Protein AF-A0A8D0D7H8-F1 (afdb_monomer)

Secondary structure (DSSP, 8-state):
--HHHHHHHIIIIIHHHHHHHS-SS--B-----GGGG-TT----B----TT-GGG-HHHHHHHHHHHHHHHHHHHHHHHHHHHHT-

Structure (mmCIF, N/CA/C/O backbone):
data_AF-A0A8D0D7H8-F1
#
_entry.id   AF-A0A8D0D7H8-F1
#
loop_
_atom_site.group_PDB
_atom_site.id
_atom_site.type_symbol
_atom_site.label_atom_id
_atom_site.label_alt_id
_atom_site.label_comp_id
_atom_site.label_asym_id
_atom_site.label_entity_id
_atom_site.label_seq_id
_atom_site.pdbx_PDB_ins_code
_atom_site.Cartn_x
_atom_site.Cartn_y
_atom_site.Cartn_z
_atom_site.occupancy
_atom_site.B_iso_or_equiv
_atom_site.auth_seq_id
_atom_site.auth_comp_id
_atom_site.auth_asym_id
_atom_site.auth_atom_id
_atom_site.pdbx_PDB_model_num
ATOM 1 N N . MET A 1 1 ? 11.329 -0.118 8.387 1.00 86.06 1 MET A N 1
ATOM 2 C CA . MET A 1 1 ? 10.346 -1.184 8.125 1.00 86.06 1 MET A CA 1
ATOM 3 C C . MET A 1 1 ? 11.040 -2.321 7.401 1.00 86.06 1 MET A C 1
ATOM 5 O O . MET A 1 1 ? 11.715 -2.044 6.411 1.00 86.06 1 MET A O 1
ATOM 9 N N . ASP A 1 2 ? 10.915 -3.549 7.901 1.00 90.06 2 ASP A N 1
ATOM 10 C CA . ASP A 1 2 ? 11.443 -4.760 7.256 1.00 90.06 2 ASP A CA 1
ATOM 11 C C . ASP A 1 2 ? 10.356 -5.533 6.478 1.00 90.06 2 ASP A C 1
ATOM 13 O O . ASP A 1 2 ? 9.191 -5.134 6.444 1.00 90.06 2 ASP A O 1
ATOM 17 N N . GLN A 1 3 ? 10.740 -6.644 5.842 1.00 87.38 3 GLN A N 1
ATOM 18 C CA . GLN A 1 3 ? 9.818 -7.485 5.067 1.00 87.38 3 GLN A CA 1
ATOM 19 C C . GLN A 1 3 ? 8.696 -8.111 5.912 1.00 87.38 3 GLN A C 1
ATOM 21 O O . GLN A 1 3 ? 7.611 -8.351 5.395 1.00 87.38 3 GLN A O 1
ATOM 26 N N . PHE A 1 4 ? 8.929 -8.398 7.196 1.00 89.75 4 PHE A N 1
ATOM 27 C CA . PHE A 1 4 ? 7.934 -9.047 8.052 1.00 89.75 4 PHE A CA 1
ATOM 28 C C . PHE A 1 4 ? 6.866 -8.049 8.481 1.00 89.75 4 PHE A C 1
ATOM 30 O O . PHE A 1 4 ? 5.680 -8.359 8.443 1.00 89.75 4 PHE A O 1
ATOM 37 N N . GLN A 1 5 ? 7.286 -6.833 8.828 1.00 91.69 5 GLN A N 1
ATOM 38 C CA . GLN A 1 5 ? 6.383 -5.719 9.0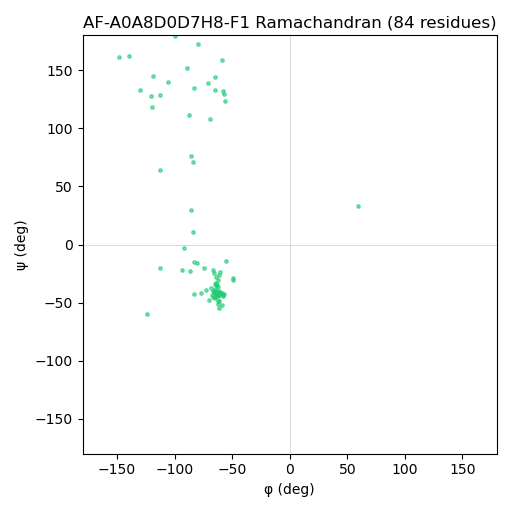98 1.00 91.69 5 GLN A CA 1
ATOM 39 C C . GLN A 1 5 ? 5.560 -5.358 7.861 1.00 91.69 5 GLN A C 1
ATOM 41 O O . GLN A 1 5 ? 4.367 -5.100 7.977 1.00 91.69 5 GLN A O 1
ATOM 46 N N . TYR A 1 6 ? 6.182 -5.389 6.682 1.00 90.81 6 TYR A N 1
ATOM 47 C CA . TYR A 1 6 ? 5.495 -5.149 5.421 1.00 90.81 6 TYR A CA 1
ATOM 48 C C . TYR A 1 6 ? 4.406 -6.199 5.141 1.00 90.81 6 TYR A C 1
ATOM 50 O O . TYR A 1 6 ? 3.252 -5.838 4.925 1.00 90.81 6 TYR A O 1
ATOM 58 N N . ILE A 1 7 ? 4.737 -7.494 5.235 1.00 90.00 7 ILE A N 1
ATOM 59 C CA . ILE A 1 7 ? 3.759 -8.587 5.073 1.00 90.00 7 ILE A CA 1
ATOM 60 C C . ILE A 1 7 ? 2.613 -8.446 6.075 1.00 90.00 7 ILE A C 1
ATOM 62 O O . ILE A 1 7 ? 1.457 -8.589 5.697 1.00 90.00 7 ILE A O 1
ATOM 66 N N . LYS A 1 8 ? 2.920 -8.110 7.332 1.00 92.88 8 LYS A N 1
ATOM 67 C CA . LYS A 1 8 ? 1.903 -7.911 8.365 1.00 92.88 8 LYS A CA 1
ATOM 68 C C . LYS A 1 8 ? 0.904 -6.813 7.984 1.00 92.88 8 LYS A C 1
ATOM 70 O O . LYS A 1 8 ? -0.289 -6.996 8.167 1.00 92.88 8 LYS A O 1
ATOM 75 N N . ILE A 1 9 ? 1.371 -5.699 7.418 1.00 93.62 9 ILE A N 1
ATOM 76 C CA . ILE A 1 9 ? 0.486 -4.626 6.931 1.00 93.62 9 ILE A CA 1
ATOM 77 C C . ILE A 1 9 ? -0.372 -5.113 5.760 1.00 93.62 9 ILE A C 1
ATOM 79 O O . ILE A 1 9 ? -1.557 -4.786 5.697 1.00 93.62 9 ILE A O 1
ATOM 83 N N . LEU A 1 10 ? 0.199 -5.907 4.849 1.00 91.81 10 LEU A N 1
ATOM 84 C CA . LEU A 1 10 ? -0.573 -6.488 3.754 1.00 91.81 10 LEU A CA 1
ATOM 85 C C . LEU A 1 10 ? -1.694 -7.399 4.271 1.00 91.81 10 LEU A C 1
ATOM 87 O O . LEU A 1 10 ? -2.836 -7.247 3.853 1.00 91.81 10 LEU A O 1
ATOM 91 N N . GLU A 1 11 ? -1.374 -8.304 5.195 1.00 91.75 11 GLU A N 1
ATOM 92 C CA . GLU A 1 11 ? -2.303 -9.307 5.728 1.00 91.75 11 GLU A CA 1
ATOM 93 C C . GLU A 1 11 ? -3.358 -8.714 6.674 1.00 91.75 11 GLU A C 1
ATOM 95 O O . GLU A 1 11 ? -4.513 -9.124 6.625 1.00 91.75 11 GLU A O 1
ATOM 100 N N . GLU A 1 12 ? -2.984 -7.758 7.530 1.00 95.00 12 GLU A N 1
ATOM 101 C CA . GLU A 1 12 ? -3.877 -7.233 8.573 1.00 95.00 12 GLU A CA 1
ATOM 102 C C . GLU A 1 12 ? -4.657 -5.983 8.154 1.00 95.00 12 GLU A C 1
ATOM 104 O O . GLU A 1 12 ? -5.674 -5.677 8.772 1.00 95.00 12 GLU A O 1
ATOM 109 N N . VAL A 1 13 ? -4.188 -5.238 7.145 1.00 94.50 13 VAL A N 1
ATOM 110 C CA . VAL A 1 13 ? -4.787 -3.946 6.768 1.00 94.50 13 VAL A CA 1
ATOM 111 C C . VAL A 1 13 ? -5.204 -3.927 5.307 1.00 94.50 13 VAL A C 1
ATOM 113 O O . VAL A 1 13 ? -6.377 -3.732 5.006 1.00 94.50 13 VAL A O 1
ATOM 116 N N . MET A 1 14 ? -4.254 -4.119 4.391 1.00 93.06 14 MET A N 1
ATOM 117 C CA . MET A 1 14 ? -4.507 -3.882 2.969 1.00 93.06 14 MET A CA 1
ATOM 118 C C . MET A 1 14 ? -5.459 -4.921 2.366 1.00 93.06 14 MET A C 1
ATOM 120 O O . MET A 1 14 ? -6.411 -4.535 1.695 1.00 93.06 14 MET A O 1
ATOM 124 N N . LEU A 1 15 ? -5.231 -6.218 2.605 1.00 92.06 15 LEU A N 1
ATOM 125 C CA . LEU A 1 15 ? -6.052 -7.286 2.026 1.00 92.06 15 LEU A CA 1
ATOM 126 C C . LEU A 1 15 ? -7.492 -7.289 2.562 1.00 92.06 15 LEU A C 1
ATOM 128 O O . LEU A 1 15 ? -8.397 -7.352 1.731 1.00 92.06 15 LEU A O 1
ATOM 132 N N . PRO A 1 16 ? -7.741 -7.154 3.883 1.00 94.56 16 PRO A N 1
ATOM 133 C CA . PRO A 1 16 ? -9.104 -7.016 4.397 1.00 94.56 16 PRO A CA 1
ATOM 134 C C . PRO A 1 16 ? -9.835 -5.810 3.801 1.00 94.56 16 PRO A C 1
ATOM 136 O O . PRO A 1 16 ? -10.976 -5.935 3.369 1.00 94.56 16 PRO A O 1
ATOM 139 N N . TYR A 1 17 ? -9.157 -4.661 3.696 1.00 94.88 17 TYR A N 1
ATOM 140 C CA . TYR A 1 17 ? -9.730 -3.476 3.057 1.00 94.88 17 TYR A CA 1
ATOM 141 C C . TYR A 1 17 ? -10.053 -3.725 1.579 1.00 94.88 17 TYR A C 1
ATOM 143 O O . TYR A 1 17 ? -11.117 -3.344 1.101 1.00 94.88 17 TYR A O 1
ATOM 151 N N . ALA A 1 18 ? -9.153 -4.382 0.842 1.00 92.94 18 ALA A N 1
ATOM 152 C CA . ALA A 1 18 ? -9.380 -4.694 -0.562 1.00 92.94 18 ALA A CA 1
ATOM 153 C C . ALA A 1 18 ? -10.560 -5.657 -0.766 1.00 92.94 18 ALA A C 1
ATOM 155 O O . ALA A 1 18 ? -11.285 -5.532 -1.747 1.00 92.94 18 ALA A O 1
ATOM 156 N N . GLU A 1 19 ? -10.766 -6.602 0.149 1.00 92.75 19 GLU A N 1
ATOM 157 C CA . GLU A 1 19 ? -11.907 -7.518 0.108 1.00 92.75 19 GLU A CA 1
ATOM 158 C C . GLU A 1 19 ? -13.241 -6.805 0.376 1.00 92.75 19 GLU A C 1
ATOM 160 O O . GLU A 1 19 ? -14.245 -7.134 -0.256 1.00 92.75 19 GLU A O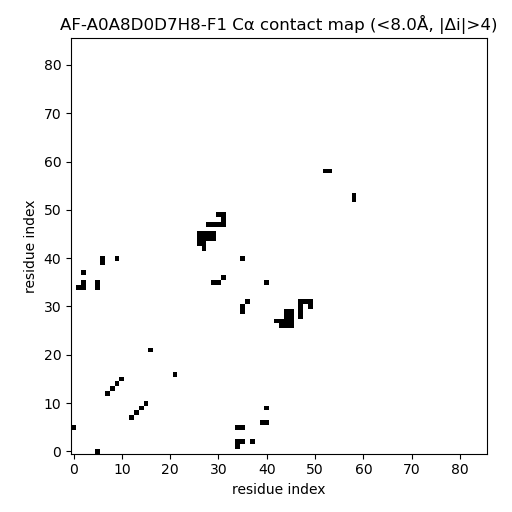 1
ATOM 165 N N . GLU A 1 20 ? -13.250 -5.822 1.279 1.00 96.44 20 GLU A N 1
ATOM 166 C CA . GLU A 1 20 ? -14.462 -5.105 1.688 1.00 96.44 20 GLU A CA 1
ATOM 167 C C . GLU A 1 20 ? -14.839 -3.958 0.734 1.00 96.44 20 GLU A C 1
ATOM 169 O O . GLU A 1 20 ? -16.009 -3.802 0.384 1.00 96.44 20 GLU A O 1
ATOM 174 N N . GLU A 1 21 ? -13.858 -3.173 0.282 1.00 97.00 21 GLU A N 1
ATOM 175 C CA . GLU A 1 21 ? -14.097 -1.859 -0.333 1.00 97.00 21 GLU A CA 1
ATOM 176 C C . GLU A 1 21 ? -13.758 -1.795 -1.827 1.00 97.00 21 GLU A C 1
ATOM 178 O O . GLU A 1 21 ? -14.227 -0.902 -2.542 1.00 97.00 21 GLU A O 1
ATOM 183 N N . MET A 1 22 ? -12.935 -2.718 -2.339 1.00 94.88 22 MET A N 1
ATOM 184 C CA . MET A 1 22 ? -12.487 -2.647 -3.731 1.00 94.88 22 MET A CA 1
ATOM 185 C C . MET A 1 22 ? -13.435 -3.388 -4.686 1.00 94.88 22 MET A C 1
ATOM 187 O O . MET A 1 22 ? -14.076 -4.376 -4.326 1.00 94.88 22 MET A O 1
ATOM 191 N N . PRO A 1 23 ? -13.515 -2.959 -5.960 1.00 94.50 23 PRO A N 1
ATOM 192 C CA . PRO A 1 23 ? -14.243 -3.701 -6.981 1.00 94.50 23 PRO A CA 1
ATOM 193 C C . PRO A 1 23 ? -13.688 -5.118 -7.160 1.00 94.50 23 PRO A C 1
ATOM 195 O O . PRO A 1 23 ? -12.506 -5.364 -6.937 1.00 94.50 23 PRO A O 1
ATOM 198 N N . LEU A 1 24 ? -14.503 -6.019 -7.723 1.00 88.81 24 LEU A N 1
ATOM 199 C CA . LEU A 1 24 ? -14.117 -7.410 -8.022 1.00 88.81 24 LEU A CA 1
ATOM 200 C C . LEU A 1 24 ? -12.780 -7.543 -8.778 1.00 88.81 24 LEU A C 1
ATOM 202 O O . LEU A 1 24 ? -12.101 -8.561 -8.672 1.00 88.81 24 LEU A O 1
ATOM 206 N N . LYS A 1 25 ? -12.423 -6.535 -9.579 1.00 90.31 25 LYS A N 1
ATOM 207 C CA . LYS A 1 25 ? -11.126 -6.439 -10.246 1.00 90.31 25 LYS A CA 1
ATOM 208 C C . LYS A 1 25 ? -10.414 -5.181 -9.783 1.00 90.31 25 LYS A C 1
ATOM 210 O O . LYS A 1 25 ? -10.872 -4.074 -10.059 1.00 90.31 25 LYS A O 1
ATOM 215 N N . TRP A 1 26 ? -9.266 -5.379 -9.159 1.00 91.50 26 TRP A N 1
ATOM 216 C CA . TRP A 1 26 ? -8.345 -4.334 -8.744 1.00 91.50 26 TRP A CA 1
ATOM 217 C C . TRP A 1 26 ? -6.910 -4.802 -9.009 1.00 91.50 26 TRP A C 1
ATOM 219 O O . TRP A 1 26 ? -6.670 -5.985 -9.247 1.00 91.50 26 TRP A O 1
ATOM 229 N N . VAL A 1 27 ? -5.968 -3.861 -9.030 1.00 90.75 27 VAL A N 1
ATOM 230 C CA . VAL A 1 27 ? -4.538 -4.138 -9.213 1.00 90.75 27 VAL A CA 1
ATOM 231 C C . VAL A 1 27 ? -3.787 -3.419 -8.109 1.00 90.75 27 VAL A C 1
ATOM 233 O O . VAL A 1 27 ? -4.058 -2.244 -7.854 1.00 90.75 27 VAL A O 1
ATOM 236 N N . PHE A 1 28 ? -2.852 -4.109 -7.455 1.00 91.25 28 PHE A N 1
ATOM 237 C CA . PHE A 1 28 ? -2.030 -3.478 -6.436 1.00 91.25 28 PHE A CA 1
ATOM 238 C C . PHE A 1 28 ? -0.853 -2.735 -7.065 1.00 91.25 28 PHE A C 1
ATOM 240 O O . PHE A 1 28 ? -0.158 -3.276 -7.921 1.00 91.25 28 PHE A O 1
ATOM 247 N N . GLN A 1 29 ? -0.593 -1.511 -6.619 1.00 91.75 29 GLN A N 1
ATOM 248 C CA . GLN A 1 29 ? 0.570 -0.735 -7.034 1.00 91.75 29 GLN A CA 1
ATOM 249 C C . GLN A 1 29 ? 1.511 -0.553 -5.840 1.00 91.75 29 GLN A C 1
ATOM 251 O O . GLN A 1 29 ? 1.095 -0.104 -4.774 1.00 91.75 29 GLN A O 1
ATOM 256 N N . GLN A 1 30 ? 2.784 -0.882 -6.039 1.00 89.38 30 GLN A N 1
ATOM 257 C CA . GLN A 1 30 ? 3.872 -0.694 -5.079 1.00 89.38 30 GLN A CA 1
ATOM 258 C C . GLN A 1 30 ? 5.172 -0.424 -5.847 1.00 89.38 30 GLN A C 1
ATOM 260 O O . GLN A 1 30 ? 5.265 -0.750 -7.030 1.00 89.38 30 GLN A O 1
ATOM 265 N N . ASP A 1 31 ? 6.177 0.145 -5.186 1.00 87.88 31 ASP A N 1
ATOM 266 C CA . ASP A 1 31 ? 7.503 0.296 -5.783 1.00 87.88 31 ASP A CA 1
ATOM 267 C C . ASP A 1 31 ? 8.318 -1.013 -5.727 1.00 87.88 31 ASP A C 1
ATOM 269 O O . ASP A 1 31 ? 7.946 -2.002 -5.085 1.00 87.88 31 ASP A O 1
ATOM 273 N N . ASN A 1 32 ? 9.477 -0.999 -6.385 1.00 86.25 32 ASN A N 1
ATOM 274 C CA . ASN A 1 32 ? 10.384 -2.145 -6.461 1.00 86.25 32 ASN A CA 1
ATOM 275 C C . ASN A 1 32 ? 11.353 -2.241 -5.267 1.00 86.25 32 ASN A C 1
ATOM 277 O O . ASN A 1 32 ? 12.475 -2.728 -5.438 1.00 86.25 32 ASN A O 1
ATOM 281 N N . ASP A 1 33 ? 10.986 -1.763 -4.070 1.00 86.19 33 ASP A N 1
ATOM 282 C CA . ASP A 1 33 ? 11.832 -1.964 -2.890 1.00 86.19 33 ASP A CA 1
ATOM 283 C C . ASP A 1 33 ? 12.061 -3.480 -2.663 1.00 86.19 33 ASP A C 1
ATOM 285 O O . ASP A 1 33 ? 11.101 -4.262 -2.677 1.00 86.19 33 ASP A O 1
ATOM 289 N N . PRO A 1 34 ? 13.313 -3.937 -2.435 1.00 84.81 34 PRO A N 1
ATOM 290 C CA . PRO A 1 34 ? 13.627 -5.352 -2.244 1.00 84.81 34 PRO A CA 1
ATOM 291 C C . PRO A 1 34 ? 12.736 -6.076 -1.228 1.00 84.81 34 PRO A C 1
ATOM 293 O O . PRO A 1 34 ? 12.466 -7.267 -1.402 1.00 84.81 34 PRO A O 1
ATOM 296 N N . LYS A 1 35 ? 12.234 -5.386 -0.192 1.00 85.12 35 LYS A N 1
ATOM 297 C CA . LYS A 1 35 ? 11.372 -6.011 0.828 1.00 85.12 35 LYS A CA 1
ATOM 298 C C . LYS A 1 35 ? 10.008 -6.460 0.278 1.00 85.12 35 LYS A C 1
ATOM 300 O O . LYS A 1 35 ? 9.397 -7.356 0.859 1.00 85.12 35 LYS A O 1
ATOM 305 N N . HIS A 1 36 ? 9.559 -5.889 -0.842 1.00 81.75 36 HIS A N 1
ATOM 306 C CA . HIS A 1 36 ? 8.283 -6.210 -1.490 1.00 81.75 36 HIS A CA 1
ATOM 307 C C . HIS A 1 36 ? 8.349 -7.488 -2.340 1.00 81.75 36 HIS A C 1
ATOM 309 O O . HIS A 1 36 ? 7.324 -8.088 -2.644 1.00 81.75 36 HIS A O 1
ATOM 315 N N . THR A 1 37 ? 9.553 -7.972 -2.663 1.00 70.00 37 THR A N 1
ATOM 316 C CA . THR A 1 37 ? 9.769 -9.192 -3.470 1.00 70.00 37 THR A CA 1
ATOM 317 C C . THR A 1 37 ? 9.711 -10.495 -2.659 1.00 70.00 37 THR A C 1
ATOM 319 O O . THR A 1 37 ? 10.061 -11.576 -3.142 1.00 70.00 37 THR A O 1
ATOM 322 N N . SER A 1 38 ? 9.270 -10.419 -1.400 1.00 67.75 38 SER A N 1
ATOM 323 C CA . SER A 1 38 ? 9.095 -11.586 -0.539 1.00 67.75 38 SER A CA 1
ATOM 324 C C . SER A 1 38 ? 8.139 -12.600 -1.175 1.00 67.75 38 SER A C 1
ATOM 326 O O . SER A 1 38 ? 6.999 -12.282 -1.500 1.00 67.75 38 SER A O 1
ATOM 328 N N . LYS A 1 39 ? 8.553 -13.873 -1.239 1.00 61.16 39 LYS A N 1
ATOM 329 C CA . LYS A 1 39 ? 7.729 -14.999 -1.733 1.00 61.16 39 LYS A CA 1
ATOM 330 C C . LYS A 1 39 ? 6.377 -15.163 -1.017 1.00 61.16 39 LYS A C 1
ATOM 332 O O . LYS A 1 39 ? 5.547 -15.943 -1.484 1.00 61.16 39 LYS A O 1
ATOM 337 N N . ARG A 1 40 ? 6.183 -14.510 0.136 1.00 61.06 40 ARG A N 1
ATOM 338 C CA . ARG A 1 40 ? 4.933 -14.532 0.911 1.00 61.06 40 ARG A CA 1
ATOM 339 C C . ARG A 1 40 ? 3.920 -13.479 0.459 1.00 61.06 40 ARG A C 1
ATOM 341 O O . ARG A 1 40 ? 2.735 -13.697 0.661 1.00 61.06 40 ARG A O 1
ATOM 348 N N . ALA A 1 41 ? 4.352 -12.403 -0.195 1.00 61.75 41 ALA A N 1
ATOM 349 C CA . ALA A 1 41 ? 3.467 -11.381 -0.743 1.00 61.75 41 ALA A CA 1
ATOM 350 C C . ALA A 1 41 ? 2.967 -11.812 -2.136 1.00 61.75 41 ALA A C 1
ATOM 352 O O . ALA A 1 41 ? 3.418 -11.311 -3.160 1.00 61.75 41 ALA A O 1
ATOM 353 N N . LYS A 1 42 ? 2.083 -12.816 -2.194 1.00 66.19 42 LYS A N 1
ATOM 354 C CA . LYS A 1 42 ? 1.447 -13.254 -3.449 1.00 66.19 42 LYS A CA 1
ATOM 355 C C . LYS A 1 42 ? 0.200 -12.414 -3.725 1.00 66.19 42 LYS A C 1
ATOM 357 O O . LYS A 1 42 ? -0.913 -12.875 -3.496 1.00 66.19 42 LYS A O 1
ATOM 362 N N . ILE A 1 43 ? 0.407 -11.187 -4.181 1.00 78.19 43 ILE A N 1
ATOM 363 C CA . ILE A 1 43 ? -0.647 -10.285 -4.654 1.00 78.19 43 ILE A CA 1
ATOM 364 C C . ILE A 1 43 ? -0.344 -9.972 -6.119 1.00 78.19 43 ILE A C 1
ATOM 366 O O . ILE A 1 43 ? 0.827 -9.881 -6.491 1.00 78.19 43 ILE A O 1
ATOM 370 N N . ASP A 1 44 ? -1.378 -9.822 -6.943 1.00 82.62 44 ASP A N 1
ATOM 371 C CA . ASP A 1 44 ? -1.204 -9.339 -8.311 1.00 82.62 44 ASP A CA 1
ATOM 372 C C . ASP A 1 44 ? -0.803 -7.859 -8.272 1.00 82.62 44 ASP A C 1
ATOM 374 O O . ASP A 1 44 ? -1.588 -6.974 -7.916 1.00 82.62 44 ASP A O 1
ATOM 378 N N . VAL A 1 45 ? 0.462 -7.613 -8.603 1.00 87.38 45 VAL A N 1
ATOM 379 C CA . VAL A 1 45 ? 1.102 -6.299 -8.557 1.00 87.38 45 VAL A CA 1
ATOM 380 C C . VAL A 1 45 ? 1.276 -5.765 -9.977 1.00 87.38 45 VAL A C 1
ATOM 382 O O . VAL A 1 45 ? 1.625 -6.504 -10.896 1.00 87.38 45 VAL A O 1
ATOM 385 N N . MET A 1 46 ? 1.035 -4.470 -10.160 1.00 89.19 46 MET A N 1
ATOM 386 C CA . MET A 1 46 ? 1.331 -3.750 -11.394 1.00 89.19 46 MET A CA 1
ATOM 387 C C . MET A 1 46 ? 2.842 -3.715 -11.646 1.00 89.19 46 MET A C 1
ATOM 389 O O . MET A 1 46 ? 3.610 -3.351 -10.759 1.00 89.19 46 MET A O 1
ATOM 393 N N . GLU A 1 47 ? 3.263 -4.019 -12.875 1.00 86.50 47 GLU A N 1
ATOM 394 C CA . GLU A 1 47 ? 4.647 -3.807 -13.313 1.00 86.50 47 GLU A CA 1
ATOM 395 C C . GLU A 1 47 ? 5.046 -2.339 -13.119 1.00 86.50 47 GLU A C 1
ATOM 397 O O . GLU A 1 47 ? 4.392 -1.431 -13.642 1.00 86.50 47 GLU A O 1
ATOM 402 N N . TRP A 1 48 ? 6.123 -2.107 -12.369 1.00 85.69 48 TRP A N 1
ATOM 403 C CA . TRP A 1 48 ? 6.556 -0.768 -11.985 1.00 85.69 48 TRP A CA 1
ATOM 404 C C . TRP A 1 48 ? 7.975 -0.478 -12.487 1.00 85.69 48 TRP A C 1
ATOM 406 O O . TRP A 1 48 ? 8.887 -1.265 -12.220 1.00 85.69 48 TRP A O 1
ATOM 416 N N . PRO A 1 49 ? 8.225 0.639 -13.191 1.00 87.69 49 PRO A N 1
ATOM 417 C CA . PRO A 1 49 ? 9.582 1.038 -13.544 1.00 87.69 49 PRO A CA 1
ATOM 418 C C . PRO A 1 49 ? 10.362 1.510 -12.308 1.00 87.69 49 PRO A C 1
ATOM 420 O O . PRO A 1 49 ? 9.854 2.210 -11.431 1.00 87.69 49 PRO A O 1
ATOM 423 N N . ALA A 1 50 ? 11.636 1.119 -12.224 1.00 84.25 50 ALA A N 1
ATOM 424 C CA . ALA A 1 50 ? 12.505 1.574 -11.145 1.00 84.25 50 ALA A CA 1
ATOM 425 C C . ALA A 1 50 ? 12.728 3.094 -11.222 1.00 84.25 50 ALA A C 1
ATOM 427 O O . ALA A 1 50 ? 12.882 3.647 -12.306 1.00 84.25 50 ALA A O 1
ATOM 428 N N . GLN A 1 51 ? 12.819 3.744 -10.057 1.00 83.56 51 GLN A N 1
ATOM 429 C CA . GLN A 1 51 ? 13.100 5.182 -9.929 1.00 83.56 51 GLN A CA 1
ATOM 430 C C . GLN A 1 51 ? 12.077 6.105 -10.613 1.00 83.56 51 GLN A C 1
ATOM 432 O O . GLN A 1 51 ? 12.439 7.192 -11.056 1.00 83.56 51 GLN A O 1
ATOM 437 N N . SER A 1 52 ? 10.804 5.710 -10.647 1.00 88.56 52 SER A N 1
ATOM 438 C CA . SER A 1 52 ? 9.719 6.525 -11.211 1.00 88.56 52 SER A CA 1
ATOM 439 C C . SER A 1 52 ? 8.725 7.003 -10.145 1.00 88.56 52 SER A C 1
ATOM 441 O O . SER A 1 52 ? 7.567 6.583 -10.156 1.00 88.56 52 SER A O 1
ATOM 443 N N . PRO A 1 53 ? 9.146 7.838 -9.173 1.00 83.69 53 PRO A N 1
ATOM 444 C CA . PRO A 1 53 ? 8.226 8.384 -8.174 1.00 83.69 53 PRO A CA 1
ATOM 445 C C . PRO A 1 53 ? 7.166 9.297 -8.809 1.00 83.69 53 PRO A C 1
ATOM 447 O O . PRO A 1 53 ? 6.052 9.383 -8.311 1.00 83.69 53 PRO A O 1
ATOM 450 N N . ASP A 1 54 ? 7.484 9.926 -9.941 1.00 88.06 54 ASP A N 1
ATOM 451 C CA . ASP A 1 54 ? 6.599 10.793 -10.722 1.00 88.06 54 ASP A CA 1
ATOM 452 C C . ASP A 1 54 ? 5.350 10.079 -11.251 1.00 88.06 54 ASP A C 1
ATOM 454 O O . ASP A 1 54 ? 4.314 10.708 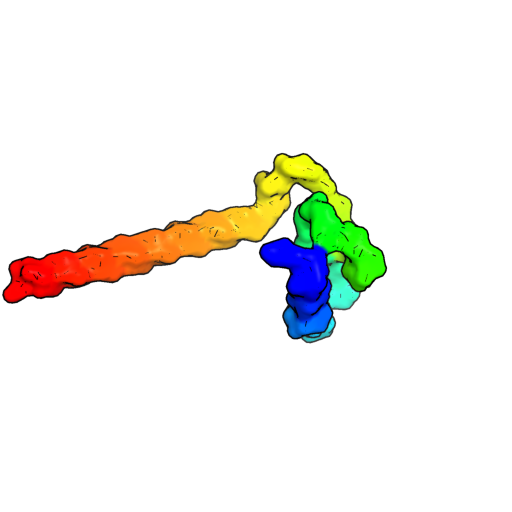-11.457 1.00 88.06 54 ASP A O 1
ATOM 458 N N . LEU A 1 55 ? 5.426 8.762 -11.436 1.00 86.50 55 LEU A N 1
ATOM 459 C CA . LEU A 1 55 ? 4.292 7.963 -11.881 1.00 86.50 55 LEU A CA 1
ATOM 460 C C . LEU A 1 55 ? 3.357 7.576 -10.731 1.00 86.50 55 LEU A C 1
ATOM 462 O O . LEU A 1 55 ? 2.251 7.105 -10.995 1.00 86.50 55 LEU A O 1
ATOM 466 N N . ASN A 1 56 ? 3.784 7.711 -9.470 1.00 89.56 56 ASN A N 1
ATOM 467 C CA . ASN A 1 56 ? 3.032 7.228 -8.317 1.00 89.56 56 ASN A CA 1
ATOM 468 C C . ASN A 1 56 ? 2.030 8.289 -7.825 1.00 89.56 56 ASN A C 1
ATOM 470 O O . ASN A 1 56 ? 2.448 9.290 -7.238 1.00 89.56 56 ASN A O 1
ATOM 474 N N . PRO A 1 57 ? 0.706 8.075 -7.974 1.00 90.00 57 PRO A N 1
ATOM 475 C CA . PRO A 1 57 ? -0.287 9.070 -7.574 1.00 90.00 57 PRO A CA 1
ATOM 476 C C . PRO A 1 57 ? -0.243 9.419 -6.079 1.00 90.00 57 PRO A C 1
ATOM 478 O O . PRO A 1 57 ? -0.664 10.513 -5.703 1.00 90.00 57 PRO A O 1
ATOM 481 N N . ILE A 1 58 ? 0.284 8.528 -5.224 1.00 93.06 58 ILE A N 1
ATOM 482 C CA . ILE A 1 58 ? 0.391 8.783 -3.780 1.00 93.06 58 ILE A CA 1
ATOM 483 C C . ILE A 1 58 ? 1.363 9.925 -3.456 1.00 93.06 58 ILE A C 1
ATOM 485 O O . ILE A 1 58 ? 1.211 10.575 -2.426 1.00 93.06 58 ILE A O 1
ATOM 489 N N . GLU A 1 59 ? 2.334 10.213 -4.328 1.00 91.88 59 GLU A N 1
ATOM 490 C CA . GLU A 1 59 ? 3.281 11.313 -4.114 1.00 91.88 59 GLU A CA 1
ATOM 491 C C . GLU A 1 59 ? 2.575 12.673 -4.134 1.00 91.88 59 GLU A C 1
ATOM 493 O O . GLU A 1 59 ? 2.919 13.559 -3.350 1.00 91.88 59 GLU A O 1
ATOM 498 N N . ASN A 1 60 ? 1.524 12.814 -4.951 1.00 93.44 60 ASN A N 1
ATOM 499 C CA . ASN A 1 60 ? 0.690 14.016 -4.959 1.00 93.44 60 ASN A CA 1
ATOM 500 C C . ASN A 1 60 ? -0.050 14.171 -3.625 1.00 93.44 60 ASN A C 1
ATOM 502 O O . ASN A 1 60 ? -0.004 15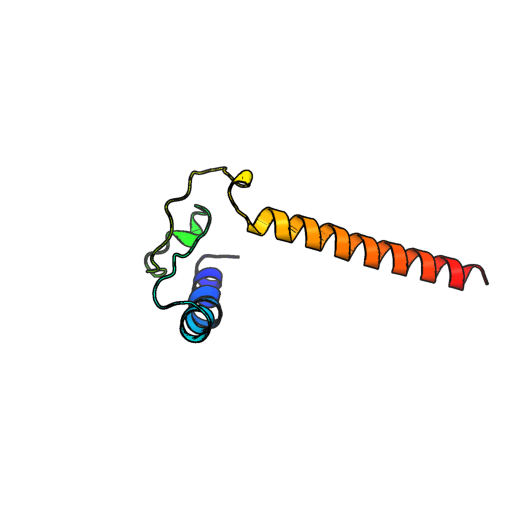.239 -3.018 1.00 93.44 60 ASN A O 1
ATOM 506 N N . LEU A 1 61 ? -0.641 13.081 -3.119 1.00 95.12 61 LEU A N 1
ATOM 507 C CA . LEU A 1 61 ? -1.322 13.074 -1.822 1.00 95.12 61 LEU A CA 1
ATOM 508 C C . LEU A 1 61 ? -0.363 13.429 -0.676 1.00 95.12 61 LEU A C 1
ATOM 510 O O . LEU A 1 61 ? -0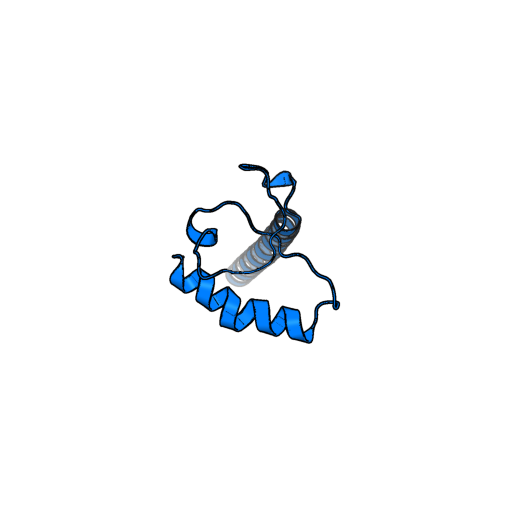.712 14.197 0.219 1.00 95.12 61 LEU A O 1
ATOM 514 N N . TRP A 1 62 ? 0.869 12.916 -0.707 1.00 94.81 62 TRP A N 1
ATOM 515 C CA . TRP A 1 62 ? 1.890 13.307 0.264 1.00 94.81 62 TRP A CA 1
ATOM 516 C C . TRP A 1 62 ? 2.277 14.782 0.153 1.00 94.81 62 TRP A C 1
ATOM 518 O O . TRP A 1 62 ? 2.593 15.395 1.174 1.00 94.81 62 TRP A O 1
ATOM 528 N N . GLY A 1 63 ? 2.258 15.357 -1.051 1.00 94.88 63 GLY A N 1
ATOM 529 C CA . GLY A 1 63 ? 2.408 16.795 -1.269 1.00 94.88 63 GLY A CA 1
ATOM 530 C C . GLY A 1 63 ? 1.331 17.597 -0.541 1.00 94.88 63 GLY A C 1
ATOM 531 O O . GLY A 1 63 ? 1.661 18.464 0.271 1.00 94.88 63 GLY A O 1
ATOM 532 N N . ASP A 1 64 ? 0.066 17.240 -0.749 1.00 96.19 64 ASP A N 1
ATOM 533 C CA . ASP A 1 64 ? -1.080 17.908 -0.122 1.00 96.19 64 ASP A CA 1
ATOM 534 C C . ASP A 1 64 ? -1.038 17.797 1.409 1.00 96.19 64 ASP A C 1
ATOM 536 O O . ASP A 1 64 ? -1.216 18.786 2.12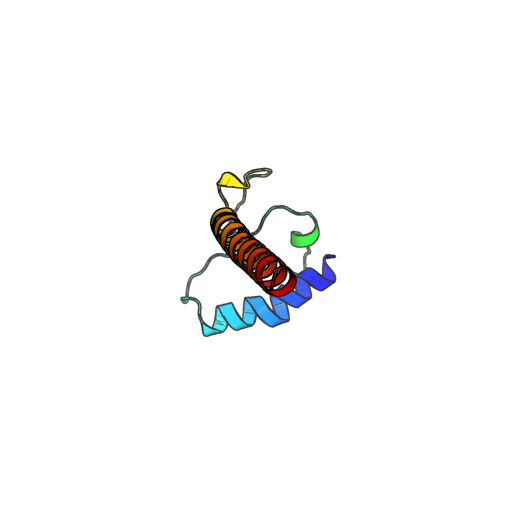4 1.00 96.19 64 ASP A O 1
ATOM 540 N N . ILE A 1 65 ? -0.714 16.609 1.934 1.00 96.44 65 ILE A N 1
ATOM 541 C CA . ILE A 1 65 ? -0.578 16.381 3.380 1.00 96.44 65 ILE A CA 1
ATOM 542 C C . ILE A 1 65 ? 0.546 17.242 3.967 1.00 96.44 65 ILE A C 1
ATOM 544 O O . ILE A 1 65 ? 0.372 17.828 5.036 1.00 96.44 65 ILE A O 1
ATOM 548 N N . LYS A 1 66 ? 1.697 17.353 3.289 1.00 95.38 66 LYS A N 1
ATOM 549 C CA . LYS A 1 66 ? 2.808 18.199 3.760 1.00 95.38 66 LYS A CA 1
ATOM 550 C C . LYS A 1 66 ? 2.391 19.664 3.850 1.00 95.38 66 LYS A C 1
ATOM 552 O O . LYS A 1 66 ? 2.731 20.315 4.838 1.00 95.38 66 LYS A O 1
ATOM 557 N N . ILE A 1 67 ? 1.644 20.161 2.863 1.00 95.50 67 ILE A N 1
ATOM 558 C CA . ILE A 1 67 ? 1.112 21.528 2.873 1.00 95.50 67 ILE A CA 1
ATOM 559 C C . ILE A 1 67 ? 0.179 21.705 4.072 1.00 95.50 67 ILE A C 1
ATOM 561 O O . ILE A 1 67 ? 0.451 22.555 4.919 1.00 95.50 67 ILE A O 1
ATOM 565 N N . ALA A 1 68 ? -0.829 20.844 4.222 1.00 95.25 68 ALA A N 1
ATOM 566 C CA . ALA A 1 68 ? -1.800 20.940 5.312 1.00 95.25 68 ALA A CA 1
ATOM 567 C C . ALA A 1 68 ? -1.141 20.890 6.705 1.00 95.25 68 ALA A C 1
ATOM 569 O O . ALA A 1 68 ? -1.444 21.700 7.581 1.00 95.25 68 ALA A O 1
ATOM 570 N N . VAL A 1 69 ? -0.186 19.976 6.912 1.00 94.38 69 VAL A N 1
ATOM 571 C CA . VAL A 1 69 ? 0.560 19.869 8.177 1.00 94.38 69 VAL A CA 1
ATOM 572 C C . VAL A 1 69 ? 1.407 21.119 8.432 1.00 94.38 69 VAL A C 1
ATOM 574 O O . VAL A 1 69 ? 1.496 21.584 9.573 1.00 94.38 69 VAL A O 1
ATOM 577 N N . SER A 1 70 ? 2.017 21.690 7.390 1.00 93.19 70 SER A N 1
ATOM 578 C CA . SER A 1 70 ? 2.800 22.922 7.517 1.00 93.19 70 SER A CA 1
ATOM 579 C C . SER A 1 70 ? 1.935 24.131 7.880 1.00 93.19 70 SER A C 1
ATOM 581 O O . SER A 1 70 ? 2.322 24.918 8.743 1.00 93.19 70 SER A O 1
ATOM 583 N N . GLU A 1 71 ? 0.738 24.249 7.302 1.00 92.75 71 GLU A N 1
ATOM 584 C CA . GLU A 1 71 ? -0.198 25.337 7.590 1.00 92.75 71 GLU A CA 1
ATOM 585 C C . GLU A 1 71 ? -0.693 25.284 9.036 1.00 92.75 71 GLU A C 1
ATOM 587 O O . GLU A 1 71 ? -0.644 26.296 9.736 1.00 92.75 71 GLU A O 1
ATOM 592 N N . VAL A 1 72 ? -1.081 24.097 9.519 1.00 90.81 72 VAL A N 1
ATOM 593 C CA . VAL A 1 72 ? -1.487 23.897 10.920 1.00 90.81 72 VAL A CA 1
ATOM 594 C C . VAL A 1 72 ? -0.343 24.243 11.875 1.00 90.81 72 VAL A C 1
ATOM 596 O O . VAL A 1 72 ? -0.560 24.917 12.882 1.00 90.81 72 VAL A O 1
ATOM 599 N N . SER A 1 73 ? 0.884 23.832 11.547 1.00 87.00 73 SER A N 1
ATOM 600 C CA . SER A 1 73 ? 2.063 24.121 12.375 1.00 87.00 73 SER A CA 1
ATOM 601 C C . SER A 1 73 ? 2.358 25.622 12.447 1.00 87.00 73 SER A C 1
ATOM 603 O O . SER A 1 73 ? 2.616 26.155 13.526 1.00 87.00 73 SER A O 1
ATOM 605 N N . ASN A 1 74 ? 2.277 26.318 11.310 1.00 85.94 74 ASN A N 1
ATOM 606 C CA . ASN A 1 7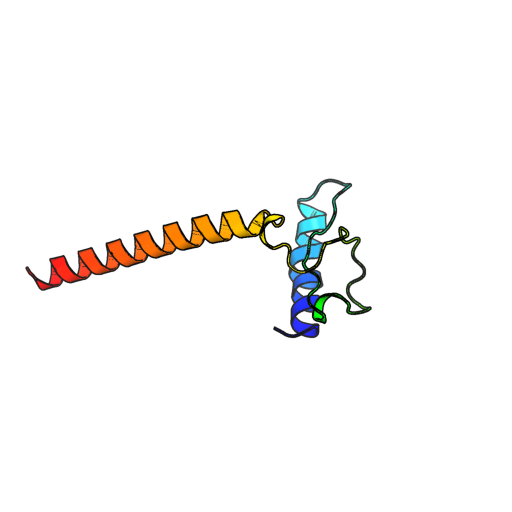4 ? 2.483 27.764 11.228 1.00 85.94 74 ASN A CA 1
ATOM 607 C C . ASN A 1 74 ? 1.390 28.540 11.969 1.00 85.94 74 ASN A C 1
ATOM 609 O O . ASN A 1 74 ? 1.690 29.511 12.665 1.00 85.94 74 ASN A O 1
ATOM 613 N N . PHE A 1 75 ? 0.136 28.099 11.854 1.00 87.38 75 PHE A N 1
ATOM 614 C CA . PHE A 1 75 ? -0.979 28.688 12.585 1.00 87.38 75 PHE A CA 1
ATOM 615 C C . PHE A 1 75 ? -0.795 28.533 14.099 1.00 87.38 75 PHE A C 1
ATOM 617 O O . PHE A 1 75 ? -0.868 29.525 14.820 1.00 87.38 75 PHE A O 1
ATOM 624 N N . GLN A 1 76 ? -0.463 27.327 14.573 1.00 82.69 76 GLN A N 1
ATOM 625 C CA . GLN A 1 76 ? -0.214 27.061 15.994 1.00 82.69 76 GLN A CA 1
ATOM 626 C C . GLN A 1 76 ? 0.975 27.866 16.542 1.00 82.69 76 GLN A C 1
ATOM 628 O O . GLN A 1 76 ? 0.963 28.320 17.683 1.00 82.69 76 GLN A O 1
ATOM 633 N N . PHE A 1 77 ? 2.016 28.064 15.733 1.00 85.75 77 PHE A N 1
ATOM 634 C CA . PHE A 1 77 ? 3.155 28.888 16.123 1.00 85.75 77 PHE A CA 1
ATOM 635 C C . PHE A 1 77 ? 2.769 30.369 16.247 1.00 85.75 77 PHE A C 1
ATOM 637 O O . PHE A 1 77 ? 3.142 31.026 17.219 1.00 85.75 77 PHE A O 1
ATOM 644 N N . PHE A 1 78 ? 1.987 30.892 15.297 1.00 85.62 78 PHE A N 1
ATOM 645 C CA . PHE A 1 78 ? 1.509 32.274 15.333 1.00 85.62 78 PHE A CA 1
ATOM 646 C C . PHE A 1 78 ? 0.583 32.541 16.528 1.00 85.62 78 PHE A C 1
ATOM 648 O O . PHE A 1 78 ? 0.735 33.565 17.195 1.00 85.62 78 PHE A O 1
ATOM 655 N N . THR A 1 79 ? -0.338 31.622 16.841 1.00 83.12 79 THR A N 1
ATOM 656 C CA . THR A 1 79 ? -1.233 31.760 18.003 1.00 83.12 79 THR A CA 1
ATOM 657 C C . THR A 1 79 ? -0.448 31.785 19.311 1.00 83.12 79 THR A C 1
ATOM 659 O O . THR A 1 79 ? -0.658 32.684 20.122 1.00 83.12 79 THR A O 1
ATOM 662 N N . MET A 1 80 ? 0.532 30.891 19.474 1.00 86.00 80 MET A N 1
ATOM 663 C CA . MET A 1 80 ? 1.414 30.888 20.645 1.00 86.00 80 MET A CA 1
ATOM 664 C C . MET A 1 80 ? 2.229 32.181 20.780 1.00 86.00 80 MET A C 1
ATOM 666 O O . MET A 1 80 ? 2.390 32.694 21.887 1.00 86.00 80 MET A O 1
ATOM 670 N N . GLN A 1 81 ? 2.748 32.728 19.676 1.00 84.75 81 GLN A N 1
ATOM 671 C CA . GLN A 1 81 ? 3.466 34.005 19.718 1.00 84.75 81 GLN A CA 1
ATOM 672 C C . GLN A 1 81 ? 2.547 35.169 20.098 1.00 84.75 81 GLN A C 1
ATOM 674 O O . GLN A 1 81 ? 2.949 36.023 20.883 1.00 84.75 81 GLN A O 1
ATOM 679 N N . TYR A 1 82 ? 1.321 35.207 19.573 1.00 83.62 82 TYR A N 1
ATOM 680 C CA . TYR A 1 82 ? 0.350 36.249 19.903 1.00 83.62 82 TYR A CA 1
ATOM 681 C C . TYR A 1 82 ? -0.081 36.197 21.375 1.00 83.62 82 TYR A C 1
ATOM 683 O O . TYR A 1 82 ? -0.131 37.235 22.028 1.00 83.62 82 TYR A O 1
ATOM 691 N N . GLU A 1 83 ? -0.339 35.005 21.920 1.00 87.56 83 GLU A N 1
ATOM 692 C CA . GLU A 1 83 ? -0.661 34.826 23.342 1.00 87.56 83 GLU A CA 1
ATOM 693 C C . GLU A 1 83 ? 0.492 35.242 24.265 1.00 87.56 83 GLU A C 1
ATOM 695 O O . GLU A 1 83 ? 0.239 35.794 25.325 1.00 87.56 83 GLU A O 1
ATOM 700 N N . TYR A 1 84 ? 1.751 35.035 23.864 1.00 81.00 84 TYR A N 1
ATOM 701 C CA . TYR A 1 84 ? 2.921 35.441 24.656 1.00 81.00 84 TYR A CA 1
ATOM 702 C C . TYR A 1 84 ? 3.187 36.959 24.631 1.00 81.00 84 TYR A C 1
ATOM 704 O O . TYR A 1 84 ? 3.910 37.483 25.477 1.00 81.00 84 TYR A O 1
ATOM 712 N N . MET A 1 85 ? 2.659 37.668 23.629 1.00 79.50 85 MET A N 1
ATOM 713 C CA . MET A 1 85 ? 2.820 39.118 23.471 1.00 79.50 85 MET A CA 1
ATOM 714 C C . MET A 1 85 ? 1.699 39.944 24.129 1.00 79.50 85 MET A C 1
ATOM 716 O O . MET A 1 85 ? 1.783 41.173 24.094 1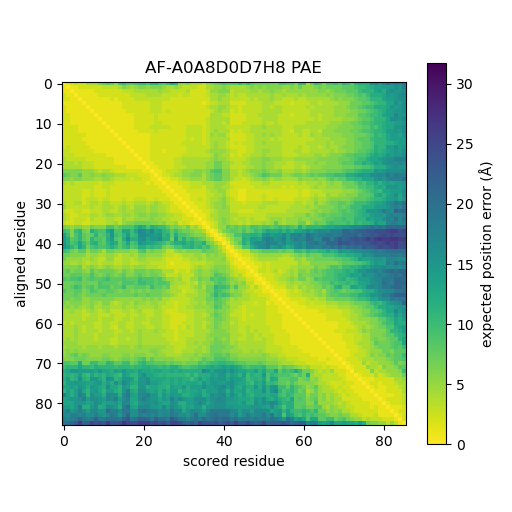.00 79.50 85 MET A O 1
ATOM 720 N N . ASN A 1 86 ? 0.678 39.302 24.712 1.00 64.31 86 ASN A N 1
ATOM 721 C CA . ASN A 1 86 ? -0.393 39.937 25.494 1.00 64.31 86 ASN A CA 1
ATOM 722 C C . ASN A 1 86 ? -0.297 39.557 26.978 1.00 64.31 86 ASN A C 1
ATOM 724 O O . ASN A 1 86 ? -0.842 40.328 27.800 1.00 64.31 86 ASN A O 1
#

Sequence (86 aa):
MDQFQYIKILEEVMLPYAEEEMPLKWVFQQDNDPKHTSKRAKIDVMEWPAQSPDLNPIENLWGDIKIAVSEVSNFQFFTMQYEYMN

Nearest PDB structures (foldseek):
  4r79-assembly1_B  TM=8.134E-01  e=1.869E-01  Drosophila mauritiana

Foldseek 3Di:
DALVVVVCCCVPPVVVCCVVPNPPDDEAEDAPDVSCPDPSNPGRHDDDDHPPPVPPPVVVVVVVVVVVVVVVVVVVVVVVVVVVVD

Radius of gyration: 19.23 Å; Cα contacts (8 Å, |Δi|>4): 39; chains: 1; bounding box: 28×55×39 Å

Mean predicted aligned error: 6.83 Å

Solvent-accessible surface area (backbone atoms only — not comparable to full-atom values): 5407 Å² total; per-residue (Å²): 135,56,46,67,61,50,48,48,44,42,67,73,46,51,50,56,47,46,70,74,74,48,62,100,77,79,73,42,81,64,74,86,54,76,58,64,71,42,91,82,64,85,65,72,62,50,90,63,73,80,94,48,65,89,76,41,72,65,55,56,54,52,51,54,50,52,50,54,54,50,52,54,51,52,51,55,51,51,53,54,53,53,63,73,74,107

pLDDT: mean 87.57, std 8.12, range [61.06, 97.0]

Organism: Sander lucioperca (NCBI:txid283035)

InterPro domains:
  IPR036397 Ribonuclease H superfamily [G3DSA:3.30.420.10] (1-81)
  IPR038717 Tc1-like transposase, DDE domain [PF13358] (37-75)

=== Feature glossary ===
Each block in this record encodes a different view of the same protein. In brief:

Predicted aligned error. PAE(i, j) answers: if I align the predicted and true structures on residue i, how far off (in Å) do I expect residue j to be? A block-diagonal PAE matrix with low values on the blocks and high values off-diagonal is the signature of a multi-domain protein with confidently predicted domains but uncertain inter-domain orientation.

Contact-map, Ramachandran, and PAE plots. Plot images: a contact map (which residues are close in 3D, as an N×N binary image), a Ramachandran scatter (backbone torsion angles, revealing secondary-structure composition at a glance), and — for AlphaFold structures — a PAE heatmap (pairwise prediction confidence).

Backbone torsions (φ/ψ). φ (phi) and ψ (psi) are the two rotatable backbone dihedrals per residue: φ is the C(i-1)–N–Cα–C torsion, ψ is the N–Cα–C–N(i+1) torsion, both in degrees on (−180°, 180°]. α-helical residues cluster near (−60°, −45°); β-strand residues near (−120°, +130°). A Ramachandran plot is simply a scatter of (φ, ψ) for every residue.

Foldseek 3Di. A 3Di character summarizes, for each residue, the relative orientation of the Cα frame of its nearest spatial neighbor. Because it encodes fold topology rather than chemistry, 3Di alignments detect remote structural similarity that sequence alignment misses.

Radius of gyration, Cα contacts, bounding box. Three whole-structure scalars: the radius of gyration (RMS distance of Cα from centroid, in Å), the count of Cα–Cα contacts (pairs closer than 8 Å and separated by more than four residues in sequence — i.e. tertiary, not local, contacts), and the bounding-box dimensions. Together they distinguish compact globular folds from extended fibres or disordered chains.

Sequence. Sequence gives the chain of amino acids in standard one-letter code (A=alanine, C=cysteine, …, Y=tyrosine), read N→C. It is the only feature that is directly encoded by the gene; all structural features are derived from the folded form of this sequence.

mmCIF coordinates. Atomic coordinates in PDBx/mmCIF format — the same representation the Protein Data Bank distributes. Each line of the _atom_site loop places one backbone atom in Cartesian space (units: ångströms, origin: arbitrary).

Secondary structure (3-state, P-SEA). Three-state secondary structure (P-SEA) collapses the eight DSSP classes into helix (a), strand (b), and coil (c). P-SEA assigns these from Cα geometry alone — distances and angles — without requiring backbone oxygens, so it works on any Cα trace.

InterPro / GO / CATH / organism. Functional annotations link the protein to curated databases. InterPro entries identify conserved domains and families by matching the sequence against member-database signatures (Pfam, PROSITE, CDD, …). Gene Ontology (GO) terms describe molecular function, biological process, and cellular component in a controlled vocabulary. CATH places the structure in a hierarchical fold classification (Class/Architecture/Topology/Homologous-superfamily). The organism is the source species.

B-factor. B-factor (Debye–Waller factor) reflects atomic displacement in the crystal lattice. It is an experimental observable (units Å²), not a prediction; low values mean the atom is pinned down, high values mean it moves or is heterogeneous across the crystal.

Rendered structure images. Structure images are PyMOL renders from six orthogonal camera directions. Cartoon representation draws helices as coils and strands as arrows; sticks shows the backbone as bonds; surface shows th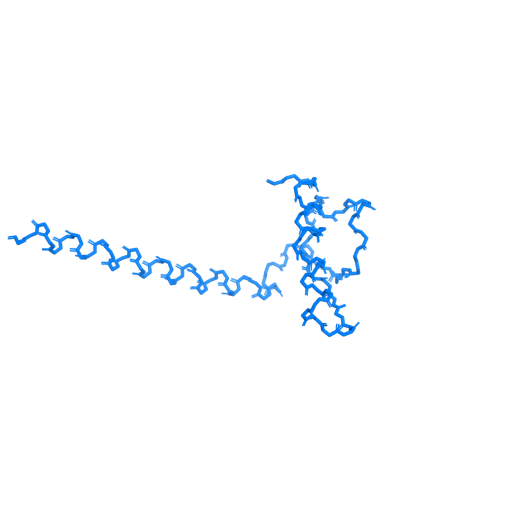e solvent-excluded envelope. Rainbow coloring maps sequence position to hue (blue→red, N→C); chain coloring assigns a distinct color per polypeptide.

Solvent-accessible surface area. Solvent-accessible surface area (SASA) is the area in Å² traced out by the centre of a 1.4 Å probe sphere (a water molecule) rolled over the protein's van der Waals surface (Shrake–Rupley / Lee–Richards construction). Buried residues have near-zero SASA; fully exposed residues can exceed 200 Å². The total SASA scales roughly with the number of surface residues.

Secondary structure (8-state, DSSP). The SS8 string is DSSP's per-residue secondary-structure call. α-helix (H) means an i→i+4 H-bond ladder; β-strand (E) means the residue participates in a β-sheet; 3₁₀ (G) and π (I) are tighter and wider helices; T/S are turns/bends; '-' is loop.

pLDDT. For AlphaFold models, the B-factor field carries pLDDT — the model's own estimate of local accuracy on a 0–100 scale. Regions with pLDDT<50 should be treated as essentially unmodeled; they often correspond to intrinsically disordered segments.

Nearest PDB structures. Nearest PDB neighbors are the top structural matches found by Foldseek when searching this structure against the entire Protein Data Bank. Each hit reports a TM-score (0 to 1; >0.5 almost always implies the same fold) and an E-value. These are *structural* homologs — they may share no detectable sequence similarity.